Protein AF-A0A7L3AIP8-F1 (afdb_monomer_lite)

Secondary structure (DSSP, 8-state):
-TTTTS-EEE---HHHH---TTTTT-TTTHHHHHHHHHTTGGG---HHHHTTHHHHHHHHHHHHTT------HHHHHHHHHHHT--HHHHHHHHHTT-SEEE--THHHH-HHHHHHHT-

Foldseek 3Di:
DVCQLFQEFEADDCQLFPPQVVLVVPVPCNVVVQVCQCVCPPVHHQQQQVQLVVLVVVVVVCNVVSNRGDDDSVRLNVVSVVSVHRSNVNSLVSVVVGPYYHYDPCCVVPPVNVVVSVD

Organism: NCBI:txid302527

Structure (mmCIF, N/CA/C/O backbone):
data_AF-A0A7L3AIP8-F1
#
_entry.id   AF-A0A7L3AIP8-F1
#
loop_
_atom_site.group_PDB
_atom_site.id
_atom_site.type_symbol
_atom_site.label_atom_id
_atom_site.label_alt_id
_atom_site.label_comp_id
_atom_site.label_asym_id
_atom_site.label_entity_id
_atom_site.label_seq_id
_atom_site.pdbx_PDB_ins_code
_atom_site.Cartn_x
_atom_site.Cartn_y
_atom_site.Cartn_z
_atom_site.occupancy
_atom_site.B_iso_or_equiv
_atom_site.auth_seq_id
_atom_site.auth_comp_id
_atom_site.auth_asym_id
_atom_site.auth_atom_id
_atom_site.pdbx_PDB_model_num
ATOM 1 N N . THR A 1 1 ? 13.295 6.092 -19.584 1.00 59.47 1 THR A N 1
ATOM 2 C CA . THR A 1 1 ? 14.561 5.860 -18.844 1.00 59.47 1 THR A CA 1
ATOM 3 C C . THR A 1 1 ? 14.810 4.359 -18.795 1.00 59.47 1 THR A C 1
ATOM 5 O O . THR A 1 1 ? 13.881 3.620 -19.082 1.00 59.47 1 THR A O 1
ATOM 8 N N . ALA A 1 2 ? 16.019 3.875 -18.489 1.00 76.12 2 ALA A N 1
ATOM 9 C CA . ALA A 1 2 ? 16.350 2.441 -18.592 1.00 76.12 2 ALA A CA 1
ATOM 10 C C . ALA A 1 2 ? 15.447 1.498 -17.761 1.00 76.12 2 ALA A C 1
ATOM 12 O O . ALA A 1 2 ? 15.291 0.339 -18.121 1.00 76.12 2 ALA A O 1
ATOM 13 N N . TYR A 1 3 ? 14.821 2.007 -16.693 1.00 78.50 3 TYR A N 1
ATOM 14 C CA . TYR A 1 3 ? 14.007 1.222 -15.757 1.00 78.50 3 TYR A CA 1
ATOM 15 C C . TYR A 1 3 ? 12.501 1.483 -15.862 1.00 78.50 3 TYR A C 1
ATOM 17 O O . TYR A 1 3 ? 11.742 1.001 -15.032 1.00 78.50 3 TYR A O 1
ATOM 25 N N . SER A 1 4 ? 12.035 2.240 -16.862 1.00 76.19 4 SER A N 1
ATOM 26 C CA . SER A 1 4 ? 10.617 2.626 -16.932 1.00 76.19 4 SER A CA 1
ATOM 27 C C . SER A 1 4 ? 9.660 1.448 -17.112 1.00 76.19 4 SER A C 1
ATOM 29 O O . SER A 1 4 ? 8.481 1.600 -16.827 1.00 76.19 4 SER A O 1
ATOM 31 N N . THR A 1 5 ? 10.158 0.301 -17.581 1.00 78.12 5 THR A N 1
ATOM 32 C CA . THR A 1 5 ? 9.371 -0.916 -17.819 1.00 78.12 5 THR A CA 1
ATOM 33 C C . THR A 1 5 ? 9.655 -2.032 -16.814 1.00 78.12 5 THR A C 1
ATOM 35 O O . THR A 1 5 ? 9.229 -3.163 -17.033 1.00 78.12 5 THR A O 1
ATOM 38 N N . VAL A 1 6 ? 10.435 -1.752 -15.768 1.00 85.62 6 VAL A N 1
ATOM 39 C CA . VAL A 1 6 ? 10.789 -2.748 -14.754 1.00 85.62 6 VAL A CA 1
ATOM 40 C C . VAL A 1 6 ? 9.669 -2.808 -13.711 1.00 85.62 6 VAL A C 1
ATOM 42 O O . VAL A 1 6 ? 9.248 -1.752 -13.234 1.00 85.62 6 VAL A O 1
ATOM 45 N N . PRO A 1 7 ? 9.173 -4.006 -13.350 1.00 87.31 7 PRO A N 1
ATOM 46 C CA . PRO A 1 7 ? 8.198 -4.171 -12.281 1.00 87.31 7 PRO A CA 1
ATOM 47 C C . PRO A 1 7 ? 8.700 -3.530 -10.986 1.00 87.31 7 PRO A C 1
ATOM 49 O O . PRO A 1 7 ? 9.736 -3.922 -10.445 1.00 87.31 7 PRO A O 1
ATOM 52 N N . MET A 1 8 ? 7.963 -2.541 -10.484 1.00 90.12 8 MET A N 1
ATOM 53 C CA . MET A 1 8 ? 8.341 -1.826 -9.272 1.00 90.12 8 MET A CA 1
ATOM 54 C C . MET A 1 8 ? 7.150 -1.540 -8.364 1.00 90.12 8 MET A C 1
ATOM 56 O O . MET A 1 8 ? 6.032 -1.318 -8.826 1.00 90.12 8 MET A O 1
ATOM 60 N N . THR A 1 9 ? 7.405 -1.484 -7.061 1.00 92.31 9 THR A N 1
ATOM 61 C CA . THR A 1 9 ? 6.425 -1.059 -6.054 1.00 92.31 9 THR A CA 1
ATOM 62 C C . THR A 1 9 ? 7.047 -0.057 -5.086 1.00 92.31 9 THR A C 1
ATOM 64 O O . THR A 1 9 ? 8.272 0.054 -4.978 1.00 92.31 9 THR A O 1
ATOM 67 N N . ILE A 1 10 ? 6.194 0.669 -4.367 1.00 93.94 10 ILE A N 1
ATOM 68 C CA . ILE A 1 10 ? 6.601 1.647 -3.361 1.00 93.94 10 ILE A CA 1
ATOM 69 C C . ILE A 1 10 ? 5.905 1.320 -2.044 1.00 93.94 10 ILE A C 1
ATOM 71 O O . ILE A 1 10 ? 4.684 1.412 -1.921 1.00 93.94 10 ILE A O 1
ATOM 75 N N . LEU A 1 11 ? 6.697 0.973 -1.039 1.00 94.81 11 LEU A N 1
ATOM 76 C CA . LEU A 1 11 ? 6.252 0.813 0.335 1.00 94.81 11 LEU A CA 1
ATOM 77 C C . LEU A 1 11 ? 6.238 2.168 1.037 1.00 94.81 11 LEU A C 1
ATOM 79 O O . LEU A 1 11 ? 7.154 2.978 0.899 1.00 94.81 11 LEU A O 1
ATOM 83 N N . SER A 1 12 ? 5.195 2.414 1.819 1.00 94.44 12 SER A N 1
ATOM 84 C CA . SER A 1 12 ? 5.018 3.665 2.554 1.00 94.44 12 SER A CA 1
ATOM 85 C C . SER A 1 12 ? 4.115 3.456 3.767 1.00 94.44 12 SER A C 1
ATOM 87 O O . SER A 1 12 ? 3.450 2.425 3.899 1.00 94.44 12 SER A O 1
ATOM 89 N N . SER A 1 13 ? 4.093 4.430 4.682 1.00 93.31 13 SER A N 1
ATOM 90 C CA . SER A 1 13 ? 3.202 4.374 5.841 1.00 93.31 13 SER A CA 1
ATOM 91 C C . SER A 1 13 ? 1.735 4.527 5.427 1.00 93.31 13 SER A C 1
ATOM 93 O O . SER A 1 13 ? 1.398 5.051 4.359 1.00 93.31 13 SER A O 1
ATOM 95 N N . ARG A 1 14 ? 0.836 4.126 6.331 1.00 94.50 14 ARG A N 1
ATOM 96 C CA . ARG A 1 14 ? -0.607 4.348 6.170 1.00 94.50 14 ARG A CA 1
ATOM 97 C C . ARG A 1 14 ? -0.957 5.835 6.071 1.00 94.50 14 ARG A C 1
ATOM 99 O O . ARG A 1 14 ? -2.012 6.156 5.537 1.00 94.50 14 ARG A O 1
ATOM 106 N N . ASP A 1 15 ? -0.095 6.730 6.549 1.00 93.12 15 ASP A N 1
ATOM 107 C CA . ASP A 1 15 ? -0.330 8.178 6.517 1.00 93.12 15 ASP A CA 1
ATOM 108 C C . ASP A 1 15 ? -0.330 8.736 5.098 1.00 93.12 15 ASP A C 1
ATOM 110 O O . ASP A 1 15 ? -1.061 9.682 4.817 1.00 9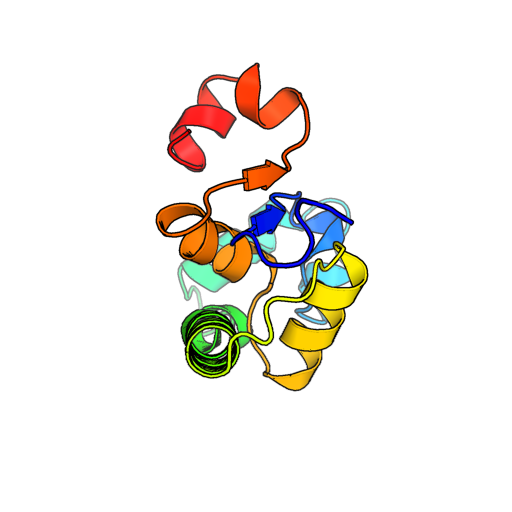3.12 15 ASP A O 1
ATOM 114 N N . HIS A 1 16 ? 0.435 8.111 4.203 1.00 93.88 16 HIS A N 1
ATOM 115 C CA . HIS A 1 16 ? 0.540 8.528 2.810 1.00 93.88 16 HIS A CA 1
ATOM 116 C C . HIS A 1 16 ? -0.379 7.733 1.875 1.00 93.88 16 HIS A C 1
ATOM 118 O O . HIS A 1 16 ? -0.757 8.241 0.827 1.00 93.88 16 HIS A O 1
ATOM 124 N N . THR A 1 17 ? -0.779 6.509 2.245 1.00 95.69 17 THR A N 1
ATOM 125 C CA . THR A 1 17 ? -1.515 5.598 1.342 1.00 95.69 17 THR A CA 1
ATOM 126 C C . THR A 1 17 ? -2.932 5.228 1.771 1.00 95.69 17 THR A C 1
ATOM 128 O O . THR A 1 17 ? -3.662 4.593 1.003 1.00 95.69 17 THR A O 1
ATOM 131 N N . CYS A 1 18 ? -3.377 5.595 2.976 1.00 96.69 18 CYS A N 1
ATOM 132 C CA . CYS A 1 18 ? -4.739 5.291 3.407 1.00 96.69 18 CYS A CA 1
ATOM 133 C C . CYS A 1 18 ? -5.769 6.165 2.674 1.00 96.69 18 CYS A C 1
ATOM 135 O O . CYS A 1 18 ? -5.729 7.390 2.737 1.00 96.69 18 CYS A O 1
ATOM 137 N N . ILE A 1 19 ? -6.748 5.517 2.039 1.00 96.69 19 ILE A N 1
ATOM 138 C CA . ILE A 1 19 ? -7.851 6.176 1.317 1.00 96.69 19 ILE A CA 1
ATOM 139 C C . ILE A 1 19 ? -9.208 6.023 2.011 1.00 96.69 19 IL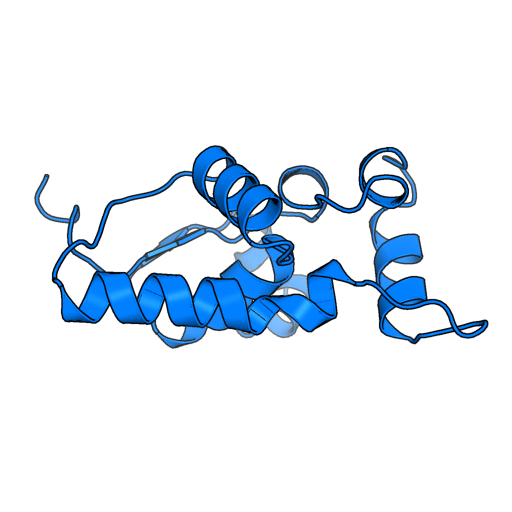E A C 1
ATOM 141 O O . ILE A 1 19 ? -10.230 6.456 1.481 1.00 96.69 19 ILE A O 1
ATOM 145 N N . HIS A 1 20 ? -9.243 5.361 3.171 1.00 96.50 20 HIS A N 1
ATOM 146 C CA . HIS A 1 20 ? -10.483 5.159 3.905 1.00 96.50 20 HIS A CA 1
ATOM 147 C C . HIS A 1 20 ? -10.896 6.478 4.574 1.00 96.50 20 HIS A C 1
ATOM 149 O O . HIS A 1 20 ? -10.179 6.922 5.462 1.00 96.50 20 HIS A O 1
ATOM 155 N N . PRO A 1 21 ? -12.073 7.056 4.277 1.00 93.38 21 PRO A N 1
ATOM 156 C CA . PRO A 1 21 ? -12.400 8.449 4.606 1.00 93.38 21 PRO A CA 1
ATOM 157 C C . PRO A 1 21 ? -12.355 8.779 6.103 1.00 93.38 21 PRO A C 1
ATOM 159 O O . PRO A 1 21 ? -12.013 9.892 6.481 1.00 93.38 21 PRO A O 1
ATOM 162 N N . VAL A 1 22 ? -12.693 7.825 6.975 1.00 92.81 22 VAL A N 1
ATOM 163 C CA . VAL A 1 22 ? -12.589 8.019 8.433 1.00 92.81 22 VAL A CA 1
ATOM 164 C C . VAL A 1 22 ? -11.135 7.874 8.908 1.00 92.81 22 VAL A C 1
ATOM 166 O O . VAL A 1 22 ? -10.573 8.801 9.476 1.00 92.81 22 VAL A O 1
ATOM 169 N N . VAL A 1 23 ? -10.494 6.737 8.621 1.00 94.75 23 VAL A N 1
ATOM 170 C CA . VAL A 1 23 ? -9.116 6.424 9.046 1.00 94.75 23 VAL A CA 1
ATOM 171 C C . VAL A 1 23 ? -8.078 7.399 8.473 1.00 94.75 23 VAL A C 1
ATOM 173 O O . VAL A 1 23 ? -7.128 7.775 9.156 1.00 94.75 23 VAL A O 1
ATOM 176 N N . SER A 1 24 ? -8.255 7.857 7.233 1.00 93.06 24 SER A N 1
ATOM 177 C CA . SER A 1 24 ? -7.350 8.807 6.583 1.00 93.06 24 SER A CA 1
ATOM 178 C C . SER A 1 24 ? -7.379 10.189 7.234 1.00 93.06 24 SER A C 1
ATOM 180 O O . SER A 1 24 ? -6.417 10.927 7.075 1.00 93.06 24 SER A O 1
ATOM 182 N N . ASN A 1 25 ? -8.417 10.544 7.994 1.00 91.75 25 ASN A N 1
ATOM 183 C CA . ASN A 1 25 ? -8.489 11.824 8.709 1.00 91.75 25 ASN A CA 1
ATOM 184 C C . ASN A 1 25 ? -7.957 11.742 10.153 1.00 91.75 25 ASN A C 1
ATOM 186 O O . ASN A 1 25 ? -7.567 12.757 10.724 1.00 91.75 25 ASN A O 1
ATOM 190 N N . SER A 1 26 ? -7.872 10.543 10.733 1.00 90.94 26 SER A N 1
ATOM 191 C CA . SER A 1 26 ? -7.399 10.325 12.106 1.00 90.94 26 SER A CA 1
ATOM 192 C C . SER A 1 26 ? -5.875 10.201 12.186 1.00 90.94 26 SER A C 1
ATOM 194 O O . SER A 1 26 ? -5.352 9.096 12.287 1.00 90.94 26 SER A O 1
ATOM 196 N N . VAL A 1 27 ? -5.145 11.321 12.149 1.00 83.00 27 VAL A N 1
ATOM 197 C CA . VAL A 1 27 ? -3.667 11.322 12.072 1.00 83.00 27 VAL A CA 1
ATOM 198 C C . VAL A 1 27 ? -2.991 10.577 13.233 1.00 83.00 27 VAL A C 1
ATOM 200 O O . VAL A 1 27 ? -2.065 9.815 12.988 1.00 83.00 27 VAL A O 1
ATOM 203 N N . SER A 1 28 ? -3.453 10.746 14.476 1.00 87.56 28 SER A N 1
ATOM 204 C CA . SER A 1 28 ? -2.806 10.142 15.653 1.00 87.56 28 SER A CA 1
ATOM 205 C C . SER A 1 28 ? -3.092 8.646 15.820 1.00 87.56 28 SER A C 1
ATOM 207 O O . SER A 1 28 ? -2.225 7.907 16.271 1.00 87.56 28 SER A O 1
ATOM 209 N N . ASN A 1 29 ? -4.287 8.187 15.431 1.00 91.94 29 ASN A N 1
ATOM 210 C CA . ASN A 1 29 ? -4.770 6.829 15.730 1.00 91.94 29 ASN A CA 1
ATOM 211 C C . ASN A 1 29 ? -4.949 5.990 14.454 1.00 91.94 29 ASN A C 1
ATOM 213 O O . ASN A 1 29 ? -5.648 4.976 14.448 1.00 91.94 29 ASN A O 1
ATOM 217 N N . ARG A 1 30 ? -4.337 6.411 13.339 1.00 94.25 30 ARG A N 1
ATOM 218 C CA . ARG A 1 30 ? -4.529 5.798 12.017 1.00 94.25 30 ARG A CA 1
ATOM 219 C C . ARG A 1 30 ? -4.217 4.305 12.006 1.00 94.25 30 ARG A C 1
ATOM 221 O O . ARG A 1 30 ? -4.946 3.524 11.395 1.00 94.25 30 ARG A O 1
ATOM 228 N N . ASN A 1 31 ? -3.129 3.915 12.668 1.00 93.19 31 ASN A N 1
ATOM 229 C CA . ASN A 1 31 ? -2.696 2.523 12.738 1.00 93.19 31 ASN A CA 1
ATOM 230 C C . ASN A 1 31 ? -3.700 1.665 13.515 1.00 93.19 31 ASN A C 1
ATOM 232 O O . ASN A 1 31 ? -4.134 0.641 12.995 1.00 93.19 31 ASN A O 1
ATOM 236 N N . GLU A 1 32 ? -4.116 2.113 14.700 1.00 93.69 32 GLU A N 1
ATOM 237 C CA . GLU A 1 32 ? -5.074 1.404 15.557 1.00 93.69 32 GLU A CA 1
ATOM 238 C C . GLU A 1 32 ? -6.423 1.228 14.858 1.00 93.69 32 GLU A C 1
ATOM 240 O O . GLU A 1 32 ? -6.896 0.105 14.704 1.00 93.69 32 GLU A O 1
ATOM 245 N N . MET A 1 33 ? -6.987 2.308 14.306 1.00 94.19 33 MET A N 1
ATOM 246 C CA . MET A 1 33 ? -8.257 2.240 13.575 1.00 94.19 33 MET A CA 1
ATOM 247 C C . MET A 1 33 ? -8.174 1.335 12.341 1.00 94.19 33 MET A C 1
ATOM 249 O O . MET A 1 33 ? -9.150 0.679 11.974 1.00 94.19 33 MET A O 1
ATOM 253 N N . CYS A 1 34 ? -7.019 1.300 11.667 1.00 95.19 34 CYS A N 1
ATOM 254 C CA . CYS A 1 34 ? -6.814 0.374 10.561 1.00 95.19 34 CYS A CA 1
ATOM 255 C C . CYS A 1 34 ? -6.848 -1.075 11.051 1.00 95.19 34 CYS A C 1
ATOM 257 O O . CYS A 1 34 ? -7.490 -1.896 10.405 1.00 95.19 34 CYS A O 1
ATOM 259 N N . VAL A 1 35 ? -6.175 -1.390 12.161 1.00 93.88 35 VAL A N 1
ATOM 260 C CA . VAL A 1 35 ? -6.162 -2.739 12.748 1.00 93.88 35 VAL A CA 1
ATOM 261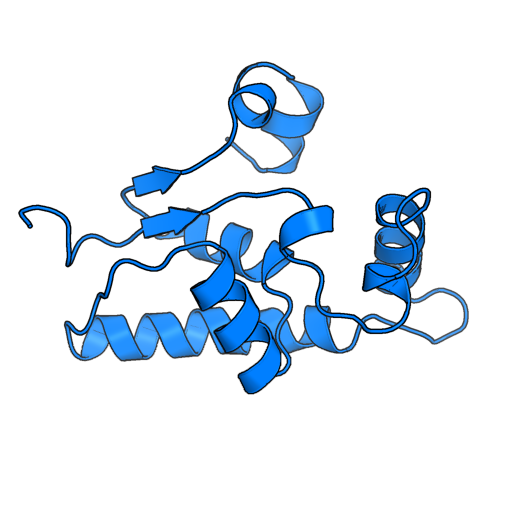 C C . VAL A 1 35 ? -7.568 -3.158 13.176 1.00 93.88 35 VAL A C 1
ATOM 263 O O . VAL A 1 35 ? -8.012 -4.233 12.785 1.00 93.88 35 VAL A O 1
ATOM 266 N N . GLU A 1 36 ? -8.319 -2.292 13.855 1.00 94.00 36 GLU A N 1
ATOM 267 C CA . GLU A 1 36 ? -9.700 -2.582 14.271 1.00 94.00 36 GLU A CA 1
ATOM 268 C C . GLU A 1 36 ? -10.614 -2.949 13.090 1.00 94.00 36 GLU A C 1
ATOM 270 O O . GLU A 1 36 ? -11.409 -3.889 13.172 1.00 94.00 36 GLU A O 1
ATOM 275 N N . LEU A 1 37 ? -10.483 -2.233 11.966 1.00 94.94 37 LEU A N 1
ATOM 276 C CA . LEU A 1 37 ? -11.242 -2.517 10.745 1.00 94.94 37 LEU A CA 1
ATOM 277 C C . LEU A 1 37 ? -10.760 -3.767 9.999 1.00 94.94 37 LEU A C 1
ATOM 279 O O . LEU A 1 37 ? -11.522 -4.322 9.204 1.00 94.94 37 LEU A O 1
ATOM 283 N N . LEU A 1 38 ? -9.513 -4.195 10.193 1.00 93.75 38 LEU A N 1
ATOM 284 C CA . LEU A 1 38 ? -9.016 -5.461 9.646 1.00 93.75 38 LEU A CA 1
ATOM 285 C C . LEU A 1 38 ? -9.537 -6.648 10.459 1.00 93.75 38 LEU A C 1
ATOM 287 O O . LEU A 1 38 ? -9.883 -7.672 9.882 1.00 93.75 38 LEU A O 1
ATOM 291 N N . GLU A 1 39 ? -9.663 -6.488 11.776 1.00 93.19 39 GLU A N 1
ATOM 292 C CA . GLU A 1 39 ? -10.214 -7.508 12.676 1.00 93.19 39 GLU A CA 1
ATOM 293 C C . GLU A 1 39 ? -11.733 -7.687 12.530 1.00 93.19 39 GLU A C 1
ATOM 295 O O . GLU A 1 39 ? -12.296 -8.648 13.051 1.00 93.19 39 GLU A O 1
ATOM 300 N N . GLY A 1 40 ? -12.424 -6.772 11.841 1.00 88.81 40 GLY A N 1
ATOM 301 C CA . GLY A 1 40 ? -13.866 -6.879 11.614 1.00 88.81 40 GLY A CA 1
ATOM 302 C C . GLY A 1 40 ? -14.705 -6.691 12.882 1.00 88.81 40 GLY A C 1
ATOM 303 O O . GLY A 1 40 ? -15.863 -7.126 12.934 1.00 88.81 40 GLY A O 1
ATOM 304 N N . LYS A 1 41 ? -14.136 -6.073 13.926 1.00 79.88 41 LYS A N 1
ATOM 305 C CA . LYS A 1 41 ? -14.823 -5.853 15.204 1.00 79.88 41 LYS A CA 1
ATOM 306 C C . LYS A 1 41 ? -16.122 -5.072 14.969 1.00 79.88 41 LYS A C 1
ATOM 308 O O . LYS A 1 41 ? -16.198 -4.170 14.139 1.00 79.88 41 LYS A O 1
ATOM 313 N N . GLN A 1 42 ? -17.176 -5.437 15.701 1.00 78.25 42 GLN A N 1
ATOM 314 C CA . GLN A 1 42 ? -18.512 -4.823 15.590 1.00 78.25 42 GLN A CA 1
ATOM 315 C C . GLN A 1 42 ? -19.173 -4.960 14.200 1.00 78.25 42 GLN A C 1
ATOM 317 O O . GLN A 1 42 ? -20.047 -4.167 13.849 1.00 78.25 42 GLN A O 1
ATOM 322 N N . GLY A 1 43 ? -18.758 -5.944 13.391 1.00 81.50 43 GLY A N 1
ATOM 323 C CA . GLY A 1 43 ? -19.331 -6.190 12.063 1.00 81.50 43 GLY A CA 1
ATOM 324 C C . GLY A 1 43 ? -18.946 -5.146 11.010 1.00 81.50 43 GLY A C 1
ATOM 325 O O . GLY A 1 43 ? -19.521 -5.129 9.922 1.00 81.50 43 GLY A O 1
ATOM 326 N N . LYS A 1 44 ? -17.980 -4.270 11.310 1.00 86.31 44 LYS A N 1
ATOM 327 C CA . LYS A 1 44 ? -17.444 -3.277 10.373 1.00 86.31 44 LYS A CA 1
ATOM 328 C C . LYS A 1 44 ? -16.060 -3.718 9.925 1.00 86.31 44 LYS A C 1
ATOM 330 O O . LYS A 1 44 ? -15.207 -3.996 10.756 1.00 86.31 44 LYS A O 1
ATOM 335 N N . SER A 1 45 ? -15.828 -3.747 8.615 1.00 93.69 45 SER A N 1
ATOM 336 C CA . SER A 1 45 ? -14.511 -4.050 8.051 1.00 93.69 45 SER A CA 1
ATOM 337 C C . SER A 1 45 ? -14.118 -3.068 6.952 1.00 93.69 45 SER A C 1
ATOM 339 O O . SER A 1 45 ? -14.963 -2.382 6.368 1.00 93.69 45 SER A O 1
ATOM 341 N N . CYS A 1 46 ? -12.817 -2.960 6.681 1.00 96.06 46 CYS A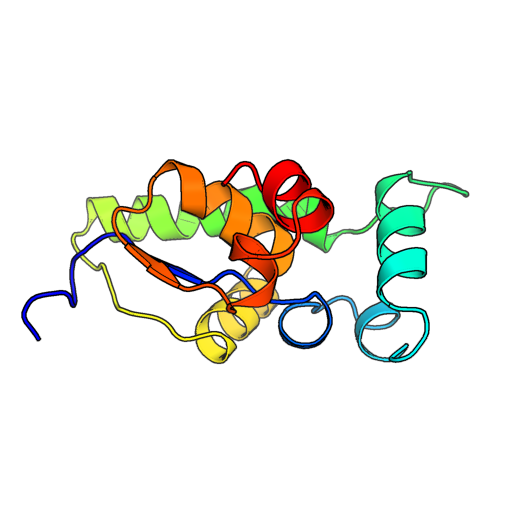 N 1
ATOM 342 C CA . CYS A 1 46 ? -12.310 -2.032 5.674 1.00 96.06 46 CYS A CA 1
ATOM 343 C C . CYS A 1 46 ? -12.667 -2.503 4.252 1.00 96.06 46 CYS A C 1
ATOM 345 O O . CYS A 1 46 ? -12.020 -3.388 3.695 1.00 96.06 46 CYS A O 1
ATOM 347 N N . LEU A 1 47 ? -13.645 -1.850 3.616 1.00 94.81 47 LEU A N 1
ATOM 348 C CA . LEU A 1 47 ? -14.065 -2.155 2.237 1.00 94.81 47 LEU A CA 1
ATOM 349 C C . LEU A 1 47 ? -12.917 -2.071 1.218 1.00 94.81 47 LEU A C 1
ATOM 351 O O . LEU A 1 47 ? -12.898 -2.817 0.245 1.00 94.81 47 LEU A O 1
ATOM 355 N N . TYR A 1 48 ? -11.963 -1.164 1.440 1.00 96.81 48 TYR A N 1
ATOM 356 C CA . TYR A 1 48 ? -10.811 -0.985 0.555 1.00 96.81 48 TYR A CA 1
ATOM 357 C C . TYR A 1 48 ? -9.801 -2.123 0.695 1.00 96.81 48 TYR A C 1
ATOM 359 O O . TYR A 1 48 ? -9.169 -2.490 -0.290 1.00 96.81 48 TYR A O 1
ATOM 367 N N . TYR A 1 49 ? -9.650 -2.686 1.898 1.00 95.81 49 TYR A N 1
ATOM 368 C CA . TYR A 1 49 ? -8.790 -3.847 2.125 1.00 95.81 49 TYR A CA 1
ATOM 369 C C . TYR A 1 49 ? -9.316 -5.073 1.370 1.00 95.81 49 TYR A C 1
ATOM 371 O O . TYR A 1 49 ? -8.573 -5.721 0.644 1.00 95.81 49 TYR A O 1
ATOM 379 N N . HIS A 1 50 ? -10.628 -5.309 1.414 1.00 93.81 50 HIS A N 1
ATOM 380 C CA . HIS A 1 50 ? -11.258 -6.386 0.637 1.00 93.81 50 HIS A CA 1
ATOM 381 C C . HIS A 1 50 ? -11.111 -6.210 -0.881 1.00 93.81 50 HIS A C 1
ATOM 383 O O . HIS A 1 50 ? -11.201 -7.173 -1.637 1.00 93.81 50 HIS A O 1
ATOM 389 N N . GLY A 1 51 ? -10.879 -4.978 -1.340 1.00 93.44 51 GLY A N 1
ATOM 390 C CA . GLY A 1 51 ? -10.654 -4.647 -2.744 1.00 93.44 51 GLY A CA 1
ATOM 391 C C . GLY A 1 51 ? -9.196 -4.699 -3.203 1.00 93.44 51 GLY A C 1
ATOM 392 O O . GLY A 1 51 ? -8.954 -4.360 -4.356 1.00 93.44 51 GLY A O 1
ATOM 393 N N . VAL A 1 52 ? -8.234 -5.068 -2.347 1.00 94.81 52 VAL A N 1
ATOM 394 C CA . VAL A 1 52 ? -6.789 -4.985 -2.652 1.00 94.81 52 VAL A CA 1
ATOM 395 C C . VAL A 1 52 ? -6.414 -5.721 -3.944 1.00 94.81 52 VAL A C 1
ATOM 397 O O . VAL A 1 52 ? -5.752 -5.125 -4.794 1.00 94.81 52 VAL A O 1
ATOM 400 N N . HIS A 1 53 ? -6.933 -6.939 -4.141 1.00 93.00 53 HIS A N 1
ATOM 401 C CA . HIS A 1 53 ? -6.682 -7.767 -5.330 1.00 93.00 53 HIS A CA 1
ATOM 402 C C . HIS A 1 53 ? -6.925 -7.032 -6.657 1.00 93.00 53 HIS A C 1
ATOM 404 O O . HIS A 1 53 ? -6.198 -7.249 -7.619 1.00 93.00 53 HIS A O 1
ATOM 410 N N . LYS A 1 54 ? -7.886 -6.099 -6.710 1.00 93.19 54 LYS A N 1
ATOM 411 C CA . LYS A 1 54 ? -8.216 -5.344 -7.930 1.00 93.19 54 LYS A CA 1
ATOM 412 C C . LYS A 1 54 ? -7.042 -4.516 -8.440 1.00 93.19 54 LYS A C 1
ATOM 414 O O . LYS A 1 54 ? -6.915 -4.298 -9.642 1.00 93.19 54 LYS A O 1
ATOM 419 N N . LEU A 1 55 ? -6.211 -4.008 -7.530 1.00 91.50 55 LEU A N 1
ATOM 420 C CA . LEU A 1 55 ? -5.038 -3.219 -7.895 1.00 91.50 55 LEU A CA 1
ATOM 421 C C . LEU A 1 55 ? -3.939 -4.134 -8.444 1.00 91.50 55 LEU A C 1
ATOM 423 O O . LEU A 1 55 ? -3.366 -3.833 -9.490 1.00 91.50 55 LEU A O 1
ATOM 427 N N . SER A 1 56 ? -3.723 -5.279 -7.795 1.00 87.31 56 SER A N 1
ATOM 428 C CA . SER A 1 56 ? -2.807 -6.330 -8.246 1.00 87.31 56 SER A CA 1
ATOM 429 C C . SER A 1 56 ? -3.196 -6.863 -9.636 1.00 87.31 56 SER A C 1
ATOM 431 O O . SER A 1 56 ? -2.350 -6.949 -10.525 1.00 87.31 56 SER A O 1
ATOM 433 N N . GLU A 1 57 ? -4.485 -7.113 -9.879 1.00 89.62 57 GLU A N 1
ATOM 434 C CA . GLU A 1 57 ? -5.031 -7.512 -11.187 1.00 89.62 57 GLU A CA 1
ATOM 435 C C . GLU A 1 57 ? -4.850 -6.424 -12.251 1.00 89.62 57 GLU A C 1
ATOM 437 O O . GLU A 1 57 ? -4.408 -6.707 -13.365 1.00 89.62 57 GLU A O 1
ATOM 442 N N . HIS A 1 58 ? -5.141 -5.163 -11.916 1.00 88.44 58 HIS A N 1
ATOM 443 C CA . HIS A 1 58 ? -4.931 -4.039 -12.829 1.00 88.44 58 HIS A CA 1
ATOM 444 C C . HIS A 1 58 ? -3.455 -3.910 -13.233 1.00 88.44 58 HIS A C 1
ATOM 446 O O . HIS A 1 58 ? -3.149 -3.657 -14.399 1.00 88.44 58 HIS A O 1
ATOM 452 N N . HIS A 1 59 ? -2.5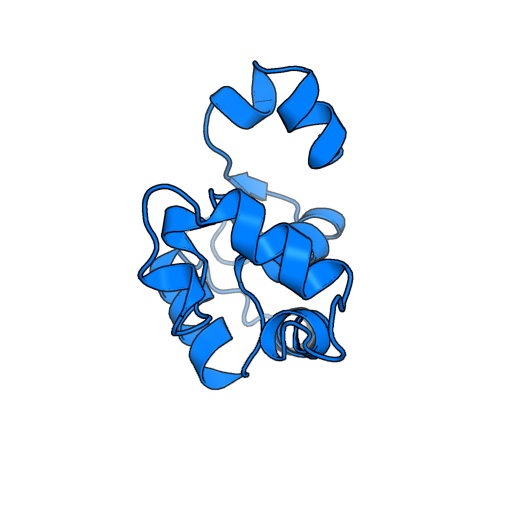31 -4.114 -12.293 1.00 84.75 59 HIS A N 1
ATOM 453 C CA . HIS A 1 59 ? -1.098 -4.120 -12.575 1.00 84.75 59 HIS A CA 1
ATOM 454 C C . HIS A 1 59 ? -0.677 -5.327 -13.432 1.00 84.75 59 HIS A C 1
ATOM 456 O O . HIS A 1 59 ? 0.089 -5.170 -14.383 1.00 84.75 59 HIS A O 1
ATOM 462 N N . ALA A 1 60 ? -1.225 -6.517 -13.174 1.00 83.81 60 ALA A N 1
ATOM 463 C CA . ALA A 1 60 ? -0.977 -7.706 -13.992 1.00 83.81 60 ALA A CA 1
ATOM 464 C C . ALA A 1 60 ? -1.466 -7.536 -15.445 1.00 83.81 60 ALA A C 1
ATOM 466 O O . ALA A 1 60 ? -0.790 -7.954 -16.384 1.00 83.81 60 ALA A O 1
ATOM 467 N N . LEU A 1 61 ? -2.600 -6.864 -15.657 1.00 83.50 61 LEU A N 1
ATOM 468 C CA . LEU A 1 61 ? -3.081 -6.528 -17.001 1.00 83.50 61 LEU A CA 1
ATOM 469 C C . LEU A 1 61 ? -2.144 -5.543 -17.714 1.00 83.50 61 LEU A C 1
ATOM 471 O O . LEU A 1 61 ? -1.819 -5.741 -18.884 1.00 83.50 61 LEU A O 1
ATOM 475 N N . GLN A 1 62 ? -1.655 -4.512 -17.018 1.00 81.19 62 GLN A N 1
ATOM 476 C CA . GLN A 1 62 ? -0.663 -3.594 -17.592 1.00 81.19 62 GLN A CA 1
ATOM 477 C C . GLN A 1 62 ? 0.641 -4.310 -17.958 1.00 81.19 62 GLN A C 1
ATOM 479 O O . GLN A 1 62 ? 1.212 -4.038 -19.017 1.00 81.19 62 GLN A O 1
ATOM 484 N N . SER A 1 63 ? 1.066 -5.269 -17.131 1.00 74.25 63 SER A N 1
ATOM 485 C CA . SER A 1 63 ? 2.210 -6.140 -17.410 1.00 74.25 63 SER A CA 1
ATOM 486 C C . SER A 1 63 ? 2.042 -6.919 -18.714 1.00 74.25 63 SER A C 1
ATOM 488 O O . SER A 1 63 ? 2.914 -6.865 -19.585 1.00 74.25 63 SER A O 1
ATOM 490 N N . ALA A 1 64 ? 0.888 -7.567 -18.899 1.00 74.81 64 ALA A N 1
ATOM 491 C CA . ALA A 1 64 ? 0.581 -8.340 -20.102 1.00 74.81 64 ALA A CA 1
ATOM 492 C C . ALA A 1 64 ? 0.631 -7.485 -21.382 1.00 74.81 64 ALA A C 1
ATOM 494 O O . ALA A 1 64 ? 1.051 -7.961 -22.438 1.00 74.81 64 ALA A O 1
ATOM 495 N N . HIS A 1 65 ? 0.273 -6.204 -21.281 1.00 76.12 65 HIS A N 1
ATOM 496 C CA . HIS A 1 65 ? 0.343 -5.245 -22.384 1.00 76.12 65 HIS A CA 1
ATOM 497 C C . HIS A 1 65 ? 1.701 -4.530 -22.518 1.00 76.12 65 HIS A C 1
ATOM 499 O O . HIS A 1 65 ? 1.837 -3.652 -23.368 1.00 76.12 65 HIS A O 1
ATOM 505 N N . ARG A 1 66 ? 2.716 -4.894 -21.715 1.00 67.62 66 ARG A N 1
ATOM 506 C CA . ARG A 1 66 ? 4.023 -4.205 -21.617 1.00 67.62 66 ARG A CA 1
ATOM 507 C C . ARG A 1 66 ? 3.900 -2.701 -21.349 1.00 67.62 66 ARG A C 1
ATOM 509 O O . ARG A 1 66 ? 4.762 -1.919 -21.742 1.00 67.62 66 ARG A O 1
ATOM 516 N N . MET A 1 67 ? 2.841 -2.304 -20.652 1.00 70.25 67 MET A N 1
ATOM 517 C CA . MET A 1 67 ? 2.560 -0.921 -20.267 1.00 70.25 67 MET A CA 1
ATOM 518 C C . MET A 1 67 ? 3.012 -0.642 -18.833 1.00 70.25 67 MET A C 1
ATOM 520 O O . MET A 1 67 ? 2.346 0.096 -18.112 1.00 70.25 67 MET A O 1
ATOM 524 N N . TYR A 1 68 ? 4.124 -1.246 -18.401 1.00 69.50 68 TYR A N 1
ATOM 525 C CA . TYR A 1 68 ? 4.738 -0.873 -17.132 1.00 69.50 68 TYR A CA 1
ATOM 526 C C . TYR A 1 68 ? 5.094 0.607 -17.192 1.00 69.50 68 TYR A C 1
ATOM 528 O O . TYR A 1 68 ? 5.870 1.039 -18.048 1.00 69.50 68 TYR A O 1
ATOM 536 N N . GLN A 1 69 ? 4.475 1.370 -16.302 1.00 72.00 69 GLN A N 1
ATOM 537 C CA . GLN A 1 69 ? 4.757 2.773 -16.108 1.00 72.00 69 GLN A CA 1
ATOM 538 C C . GLN A 1 69 ? 5.215 2.937 -14.667 1.00 72.00 69 GLN A C 1
ATOM 540 O O . GLN A 1 69 ? 4.548 2.478 -13.742 1.00 72.00 69 GLN A O 1
ATOM 545 N N . ALA A 1 70 ? 6.368 3.580 -14.490 1.00 72.25 70 ALA A N 1
ATOM 546 C CA . ALA A 1 70 ? 6.799 4.006 -13.171 1.00 72.25 70 ALA A CA 1
ATOM 547 C C . ALA A 1 70 ? 5.714 4.907 -12.564 1.00 72.25 70 ALA A C 1
ATOM 549 O O . ALA A 1 70 ? 5.293 5.876 -13.197 1.00 72.25 70 ALA A O 1
ATOM 550 N N . TRP A 1 71 ? 5.274 4.552 -11.364 1.00 84.31 71 TRP A N 1
ATOM 551 C CA . TRP A 1 71 ? 4.326 5.306 -10.551 1.00 84.31 71 TRP A CA 1
ATOM 552 C C . TRP A 1 71 ? 5.012 5.846 -9.303 1.00 84.31 71 TRP A C 1
ATOM 554 O O . TRP A 1 71 ? 5.968 5.242 -8.808 1.00 84.31 71 TRP A O 1
ATOM 564 N N . ASP A 1 72 ? 4.520 6.966 -8.793 1.00 90.69 72 ASP A N 1
ATOM 565 C CA . ASP A 1 72 ? 4.835 7.446 -7.450 1.00 90.69 72 ASP A CA 1
ATOM 566 C C . ASP A 1 72 ? 3.736 7.055 -6.438 1.00 90.69 72 ASP A C 1
ATOM 568 O O . ASP A 1 72 ? 2.864 6.214 -6.699 1.00 90.69 72 ASP A O 1
ATOM 572 N N . ILE A 1 73 ? 3.816 7.604 -5.225 1.00 94.06 73 ILE A N 1
ATOM 573 C CA . ILE A 1 73 ? 2.861 7.301 -4.153 1.00 94.06 73 ILE A CA 1
ATOM 574 C C . ILE A 1 73 ? 1.479 7.871 -4.501 1.00 94.06 73 ILE A C 1
ATOM 576 O O . ILE A 1 73 ? 0.453 7.231 -4.250 1.00 94.06 73 ILE A O 1
ATOM 580 N N . GLU A 1 74 ? 1.440 9.062 -5.086 1.00 94.94 74 GLU A N 1
ATOM 581 C CA . GLU A 1 74 ? 0.235 9.788 -5.462 1.00 94.94 74 GLU A CA 1
ATOM 582 C C . GLU A 1 74 ? -0.536 9.056 -6.566 1.00 94.94 74 GLU A C 1
ATOM 584 O O . GLU A 1 74 ? -1.768 8.939 -6.490 1.00 94.94 74 GLU A O 1
ATOM 589 N N . ASP A 1 75 ? 0.176 8.500 -7.542 1.00 93.06 75 ASP A N 1
ATOM 590 C CA . ASP A 1 75 ? -0.367 7.641 -8.591 1.00 93.06 75 ASP A CA 1
ATOM 591 C C . ASP A 1 75 ? -1.012 6.382 -8.002 1.00 93.06 75 ASP A C 1
ATOM 593 O O . ASP A 1 75 ? -2.163 6.053 -8.321 1.00 93.06 75 ASP A O 1
ATOM 597 N N . LEU A 1 76 ? -0.314 5.704 -7.084 1.00 92.31 76 LEU A N 1
ATOM 598 C CA . LEU A 1 76 ? -0.820 4.498 -6.426 1.00 92.31 76 LEU A CA 1
ATOM 599 C C . LEU A 1 76 ? -2.088 4.792 -5.607 1.00 92.31 76 LEU A C 1
ATOM 601 O O . LEU A 1 76 ? -3.070 4.043 -5.658 1.00 92.31 76 LEU A O 1
ATOM 605 N N . VAL A 1 77 ? -2.103 5.907 -4.877 1.00 95.81 77 VAL A N 1
ATOM 606 C CA . VAL A 1 77 ? -3.269 6.369 -4.109 1.00 95.81 77 VAL A CA 1
ATOM 607 C C . VAL A 1 77 ? -4.436 6.714 -5.027 1.00 95.81 77 VAL A C 1
ATOM 609 O O . VAL A 1 77 ? -5.582 6.352 -4.742 1.00 95.81 77 VAL A O 1
ATOM 612 N N . SER A 1 78 ? -4.165 7.395 -6.137 1.00 95.56 78 SER A N 1
ATOM 613 C CA . SER A 1 78 ? -5.175 7.773 -7.128 1.00 95.56 78 SER A CA 1
ATOM 614 C C . SER A 1 78 ? -5.798 6.541 -7.786 1.00 95.56 78 SER A C 1
ATOM 616 O O . SER A 1 78 ? -7.026 6.456 -7.913 1.00 95.56 78 SER A O 1
ATOM 618 N N . LEU A 1 79 ? -4.981 5.538 -8.114 1.00 93.25 79 LEU A N 1
ATOM 619 C CA . LEU A 1 79 ? -5.441 4.242 -8.603 1.00 93.25 79 LEU A CA 1
ATOM 620 C C . LEU A 1 79 ? -6.286 3.509 -7.552 1.00 93.25 79 LEU A C 1
ATOM 622 O O . LEU A 1 79 ? -7.381 3.038 -7.867 1.00 93.25 79 LEU A O 1
ATOM 626 N N . GLY A 1 80 ? -5.831 3.469 -6.298 1.00 95.19 80 GLY A N 1
ATOM 627 C CA . GLY A 1 80 ? -6.569 2.872 -5.185 1.00 95.19 80 GLY A CA 1
ATOM 628 C C . GLY A 1 80 ? -7.945 3.510 -4.979 1.00 95.19 80 GLY A C 1
ATOM 629 O O . GLY A 1 80 ? -8.940 2.802 -4.808 1.00 95.19 80 GLY A O 1
ATOM 630 N N . LYS A 1 81 ? -8.044 4.843 -5.080 1.00 95.81 81 LYS A N 1
ATOM 631 C CA . LYS A 1 81 ? -9.329 5.566 -5.040 1.00 95.81 81 LYS A CA 1
ATOM 632 C C . LYS A 1 81 ? -10.246 5.141 -6.186 1.00 95.81 81 LYS A C 1
ATOM 634 O O . LYS A 1 81 ? -11.411 4.831 -5.938 1.00 95.81 81 LYS A O 1
ATOM 639 N N . ARG A 1 82 ? -9.721 5.076 -7.415 1.00 95.06 82 ARG A N 1
ATOM 640 C CA . ARG A 1 82 ? -10.478 4.684 -8.615 1.00 95.06 82 ARG A CA 1
ATOM 641 C C . ARG A 1 82 ? -10.999 3.247 -8.535 1.00 95.06 82 ARG A C 1
ATOM 643 O O . ARG A 1 82 ? -12.154 3.000 -8.862 1.00 95.06 82 ARG A O 1
ATOM 650 N N . LEU A 1 83 ? -10.168 2.313 -8.074 1.00 95.38 83 LEU A N 1
ATOM 651 C CA . LEU A 1 83 ? -10.505 0.885 -7.988 1.00 95.38 83 LEU A CA 1
ATOM 652 C C . LEU A 1 83 ? -11.194 0.489 -6.674 1.00 95.38 83 LEU A C 1
ATOM 654 O O . LEU A 1 83 ? -11.631 -0.654 -6.526 1.00 95.38 83 LEU A O 1
ATOM 658 N N . ARG A 1 84 ? -11.313 1.426 -5.723 1.00 95.94 84 ARG A N 1
ATOM 659 C CA . ARG A 1 84 ? -11.751 1.172 -4.341 1.00 95.94 84 ARG A CA 1
ATOM 660 C C . ARG A 1 84 ? -10.917 0.067 -3.677 1.00 95.94 84 ARG A C 1
ATOM 662 O O . ARG A 1 84 ? -11.464 -0.833 -3.045 1.00 95.94 84 ARG A O 1
ATOM 669 N N . ALA A 1 85 ? -9.600 0.167 -3.821 1.00 97.12 85 ALA A N 1
ATOM 670 C CA . ALA A 1 85 ? -8.611 -0.794 -3.343 1.00 97.12 85 ALA A CA 1
ATOM 671 C C . ALA A 1 85 ? -7.599 -0.111 -2.414 1.00 97.12 85 ALA A C 1
ATOM 673 O O . ALA A 1 85 ? -7.185 1.024 -2.653 1.00 97.12 85 ALA A O 1
ATOM 674 N N . CYS A 1 86 ? -7.201 -0.779 -1.334 1.00 97.06 86 CYS A N 1
ATOM 675 C CA . CYS A 1 86 ? -6.267 -0.217 -0.366 1.00 97.06 86 CYS A CA 1
ATOM 676 C C . CYS A 1 86 ? -4.843 -0.186 -0.938 1.00 97.06 86 CYS A C 1
ATOM 678 O O . CYS A 1 86 ? -4.182 -1.218 -1.001 1.00 97.06 86 CYS A O 1
ATOM 680 N N . ALA A 1 87 ? -4.359 1.010 -1.284 1.00 96.12 87 ALA A N 1
ATOM 681 C CA . ALA A 1 87 ? -3.006 1.225 -1.800 1.00 96.12 87 ALA A CA 1
ATOM 682 C C . ALA A 1 87 ? -1.911 0.680 -0.863 1.00 96.12 87 ALA A C 1
ATOM 684 O O . ALA A 1 87 ? -0.974 0.047 -1.333 1.00 96.12 87 ALA A O 1
ATOM 685 N N . TYR A 1 88 ? -2.065 0.850 0.458 1.00 95.62 88 TYR A N 1
ATOM 686 C CA . TYR A 1 88 ? -1.100 0.362 1.454 1.00 95.62 88 TYR A CA 1
ATOM 687 C C . TYR A 1 88 ? -0.870 -1.156 1.367 1.00 95.62 88 TYR A C 1
ATOM 689 O O . TYR A 1 88 ? 0.266 -1.616 1.313 1.00 95.62 88 TYR A O 1
ATOM 697 N N . PHE A 1 89 ? -1.947 -1.946 1.346 1.00 95.56 89 PHE A N 1
ATOM 698 C CA . PHE A 1 89 ? -1.831 -3.404 1.259 1.00 95.56 89 PHE A CA 1
ATOM 699 C C . PHE A 1 89 ? -1.532 -3.878 -0.163 1.00 95.56 89 PHE A C 1
ATOM 701 O O . PHE A 1 89 ? -0.790 -4.840 -0.325 1.00 95.56 89 PHE A O 1
ATOM 708 N N . ALA A 1 90 ? -2.020 -3.171 -1.184 1.00 94.69 90 ALA A N 1
ATOM 709 C CA . ALA A 1 90 ? -1.705 -3.493 -2.569 1.00 94.69 90 ALA A CA 1
ATOM 710 C C . ALA A 1 90 ? -0.210 -3.342 -2.871 1.00 94.69 90 ALA A C 1
ATOM 712 O O . ALA A 1 90 ? 0.371 -4.225 -3.488 1.00 94.69 90 ALA A O 1
ATOM 713 N N . ALA A 1 91 ? 0.445 -2.289 -2.370 1.00 94.19 91 ALA A N 1
ATOM 714 C CA . ALA A 1 91 ? 1.895 -2.129 -2.503 1.00 94.19 91 ALA A CA 1
ATOM 715 C C . ALA A 1 91 ? 2.672 -3.339 -1.960 1.00 94.19 91 ALA A C 1
ATOM 717 O O . ALA A 1 91 ? 3.676 -3.740 -2.549 1.00 94.19 91 ALA A O 1
ATOM 718 N N . ARG A 1 92 ? 2.188 -3.930 -0.858 1.00 93.25 92 ARG A N 1
ATOM 719 C CA . ARG A 1 92 ? 2.777 -5.122 -0.237 1.00 93.25 92 ARG A CA 1
ATOM 720 C C . ARG A 1 92 ? 2.543 -6.386 -1.058 1.00 93.25 92 ARG A C 1
ATOM 722 O O . ARG A 1 92 ? 3.460 -7.185 -1.175 1.00 93.25 92 ARG A O 1
ATOM 729 N N . GLU A 1 93 ? 1.359 -6.565 -1.641 1.00 92.31 93 GLU A N 1
ATOM 730 C CA . GLU A 1 93 ? 1.115 -7.681 -2.569 1.00 92.31 93 GLU A CA 1
ATOM 731 C C . GLU A 1 93 ? 1.999 -7.569 -3.815 1.00 92.31 93 GLU A C 1
ATOM 733 O O . GLU A 1 93 ? 2.626 -8.542 -4.229 1.00 92.31 93 GLU A O 1
ATOM 738 N N . LEU A 1 94 ? 2.111 -6.362 -4.372 1.00 91.50 94 LEU A N 1
ATOM 739 C CA . LEU A 1 94 ? 2.941 -6.080 -5.541 1.00 91.50 94 LEU A CA 1
ATOM 740 C C . LEU A 1 94 ? 4.434 -6.291 -5.278 1.00 91.50 94 LEU A C 1
ATOM 742 O O . LEU A 1 94 ? 5.164 -6.626 -6.206 1.00 91.50 94 LEU A O 1
ATOM 746 N N . MET A 1 95 ? 4.882 -6.140 -4.028 1.00 92.50 95 MET A N 1
ATOM 747 C CA . MET A 1 95 ? 6.271 -6.378 -3.626 1.00 92.50 95 MET A CA 1
ATOM 748 C C . MET A 1 95 ? 6.747 -7.791 -3.964 1.00 92.50 95 MET A C 1
ATOM 750 O O . MET A 1 95 ? 7.901 -7.963 -4.335 1.00 92.50 95 MET A O 1
ATOM 754 N N . VAL A 1 96 ? 5.860 -8.789 -3.896 1.00 89.88 96 VAL A N 1
ATOM 755 C CA . VAL A 1 96 ? 6.200 -10.196 -4.164 1.00 89.88 96 VAL A CA 1
ATOM 756 C C . VAL A 1 96 ? 6.653 -10.416 -5.614 1.00 89.88 96 VAL A C 1
ATOM 758 O O . VAL A 1 96 ? 7.458 -11.304 -5.873 1.00 89.88 96 VAL A O 1
ATOM 761 N N . GLY A 1 97 ? 6.151 -9.612 -6.556 1.00 87.62 97 GLY A N 1
ATOM 762 C CA . GLY A 1 97 ? 6.486 -9.691 -7.983 1.00 87.62 97 GLY A CA 1
ATOM 763 C C . GLY A 1 97 ? 7.258 -8.483 -8.515 1.00 87.62 97 GLY A C 1
ATOM 764 O O . GLY A 1 97 ? 7.282 -8.279 -9.728 1.00 87.62 97 GLY A O 1
ATOM 765 N N . ALA A 1 98 ? 7.811 -7.647 -7.635 1.00 90.56 98 ALA A N 1
ATOM 766 C CA . ALA A 1 98 ? 8.564 -6.458 -8.016 1.00 90.56 98 ALA A CA 1
ATOM 767 C C . ALA A 1 98 ? 10.069 -6.751 -8.051 1.00 90.56 98 ALA A C 1
ATOM 769 O O . ALA A 1 98 ? 10.617 -7.322 -7.111 1.00 90.56 98 ALA A O 1
ATOM 770 N N . ASP A 1 99 ? 10.744 -6.276 -9.096 1.00 90.81 99 ASP A N 1
ATOM 771 C CA . ASP A 1 99 ? 12.207 -6.315 -9.195 1.00 90.81 99 ASP A CA 1
ATOM 772 C C . ASP A 1 99 ? 12.841 -5.133 -8.443 1.00 90.81 99 ASP A C 1
ATOM 774 O O . ASP A 1 99 ? 13.971 -5.213 -7.962 1.00 90.81 99 ASP A O 1
ATOM 778 N N . ILE A 1 100 ? 12.109 -4.015 -8.339 1.00 91.25 100 ILE A N 1
ATOM 779 C CA . ILE A 1 100 ? 12.533 -2.811 -7.620 1.00 91.25 100 ILE A CA 1
ATOM 780 C C . ILE A 1 100 ? 11.493 -2.455 -6.557 1.00 91.25 100 ILE A C 1
ATOM 782 O O . ILE A 1 100 ? 10.327 -2.194 -6.854 1.00 91.25 100 ILE A O 1
ATOM 786 N N . VAL A 1 101 ? 11.934 -2.376 -5.304 1.00 92.75 101 VAL A N 1
ATOM 787 C CA . VAL A 1 101 ? 11.100 -1.964 -4.171 1.00 92.75 101 VAL A CA 1
ATOM 788 C C . VAL A 1 101 ? 11.665 -0.677 -3.590 1.00 92.75 101 VAL A C 1
ATOM 790 O O . VAL A 1 101 ? 12.765 -0.662 -3.038 1.00 92.75 101 VAL A O 1
ATOM 793 N N . PHE A 1 102 ? 10.905 0.411 -3.681 1.00 93.31 102 PHE A N 1
ATOM 794 C CA . PHE A 1 102 ? 11.223 1.635 -2.954 1.00 93.31 102 PHE A CA 1
ATOM 795 C C . PHE A 1 102 ? 10.623 1.548 -1.556 1.00 93.31 102 PHE A C 1
ATOM 797 O O . PHE A 1 102 ? 9.433 1.284 -1.406 1.00 93.31 102 PHE A O 1
ATOM 804 N N . CYS A 1 103 ? 11.426 1.777 -0.523 1.00 93.88 103 CYS A N 1
ATOM 805 C CA . CYS A 1 103 ? 10.946 1.848 0.851 1.00 93.88 103 CYS A CA 1
ATOM 806 C C . CYS A 1 103 ? 11.753 2.879 1.652 1.00 93.88 103 CYS A C 1
ATOM 808 O O . CYS A 1 103 ? 12.902 3.165 1.299 1.00 93.88 103 CYS A O 1
ATOM 810 N N . PRO A 1 104 ? 11.182 3.470 2.715 1.00 93.25 104 PRO A N 1
ATOM 811 C CA . PRO A 1 104 ? 11.926 4.376 3.574 1.00 93.25 104 PRO A CA 1
ATOM 812 C C . PRO A 1 104 ? 12.904 3.600 4.469 1.00 93.25 104 PRO A C 1
ATOM 814 O O . PRO A 1 104 ? 12.678 2.438 4.804 1.00 93.25 104 PRO A O 1
ATOM 817 N N . TYR A 1 105 ? 13.987 4.252 4.900 1.00 94.25 105 TYR A N 1
ATOM 818 C CA . TYR A 1 105 ? 15.087 3.596 5.623 1.00 94.25 105 TYR A CA 1
ATOM 819 C C . TYR A 1 105 ? 14.658 2.828 6.879 1.00 94.25 105 TYR A C 1
ATOM 821 O O . TYR A 1 105 ? 15.233 1.789 7.192 1.00 94.25 105 TYR A O 1
ATOM 829 N N . ASN A 1 106 ? 13.632 3.298 7.588 1.00 92.06 106 ASN A N 1
ATOM 830 C CA . ASN A 1 106 ? 13.130 2.623 8.783 1.00 92.06 106 ASN A CA 1
ATOM 831 C C . ASN A 1 106 ? 12.584 1.213 8.498 1.00 92.06 106 ASN A C 1
ATOM 833 O O . ASN A 1 106 ? 12.655 0.374 9.384 1.00 92.06 106 ASN A O 1
ATOM 837 N N . TYR A 1 107 ? 12.117 0.917 7.280 1.00 92.50 107 TYR A N 1
ATOM 838 C CA . TYR A 1 107 ? 11.653 -0.429 6.907 1.00 92.50 107 TYR A CA 1
ATOM 839 C C . TYR A 1 107 ? 12.806 -1.436 6.801 1.00 92.50 107 TYR A C 1
ATOM 841 O O . TYR A 1 107 ? 12.573 -2.635 6.897 1.00 92.50 107 TYR A O 1
ATOM 849 N N . LEU A 1 108 ? 14.041 -0.957 6.612 1.00 90.62 108 LEU A N 1
ATOM 850 C CA . LEU A 1 108 ? 15.243 -1.792 6.547 1.00 90.62 108 LEU A CA 1
ATOM 851 C C . LEU A 1 108 ? 15.958 -1.890 7.897 1.00 90.62 108 LEU A C 1
ATOM 853 O O . LEU A 1 108 ? 16.573 -2.911 8.197 1.00 90.62 108 LEU A O 1
ATOM 857 N N . LEU A 1 109 ? 15.913 -0.811 8.684 1.00 93.31 109 LEU A N 1
ATOM 858 C CA . LEU A 1 109 ? 16.683 -0.681 9.921 1.00 93.31 109 LEU A CA 1
ATOM 859 C C . LEU A 1 109 ? 15.942 -1.188 11.160 1.00 93.31 109 LEU A C 1
ATOM 861 O O . LEU A 1 109 ? 16.594 -1.682 12.074 1.00 93.31 109 LEU A O 1
ATOM 865 N N . ASP A 1 110 ? 14.616 -1.052 11.211 1.00 94.12 110 ASP A N 1
ATOM 866 C CA . ASP A 1 110 ? 13.807 -1.519 12.339 1.00 94.12 110 ASP A CA 1
ATOM 867 C C . ASP A 1 110 ? 13.420 -2.994 12.127 1.00 94.12 110 ASP A C 1
ATOM 869 O O . ASP A 1 110 ? 12.646 -3.283 11.207 1.00 94.12 110 ASP A O 1
ATOM 873 N N . PRO A 1 111 ? 13.916 -3.936 12.957 1.00 91.81 111 PRO A N 1
ATOM 874 C CA . PRO A 1 111 ? 13.630 -5.359 12.791 1.00 91.81 111 PRO A CA 1
ATOM 875 C C . PRO A 1 111 ? 12.135 -5.683 12.836 1.00 91.81 111 PRO A C 1
ATOM 877 O O . PRO A 1 111 ? 11.677 -6.540 12.087 1.00 91.81 111 PRO A O 1
ATOM 880 N N . GLN A 1 112 ? 11.353 -4.973 13.655 1.00 91.12 112 GLN A N 1
ATOM 881 C CA . GLN A 1 112 ? 9.922 -5.243 13.795 1.00 91.12 112 GLN A CA 1
ATOM 882 C C . GLN A 1 112 ? 9.163 -4.838 12.530 1.00 91.12 112 GLN A C 1
ATOM 884 O O . GLN A 1 112 ? 8.301 -5.575 12.047 1.00 91.12 112 GLN A O 1
ATOM 889 N N . ILE A 1 113 ? 9.492 -3.671 11.967 1.00 89.06 113 ILE A N 1
ATOM 890 C CA . ILE A 1 113 ? 8.887 -3.210 10.712 1.00 89.06 113 ILE A CA 1
ATOM 891 C C . ILE A 1 113 ? 9.315 -4.133 9.574 1.00 89.06 113 ILE A C 1
ATOM 893 O O . ILE A 1 113 ? 8.468 -4.579 8.797 1.00 89.06 113 ILE A O 1
ATOM 897 N N . ARG A 1 114 ? 10.606 -4.453 9.515 1.00 89.44 114 ARG A N 1
ATOM 898 C CA . ARG A 1 114 ? 11.202 -5.322 8.508 1.00 89.44 114 ARG A CA 1
ATOM 899 C C . ARG A 1 114 ? 10.514 -6.692 8.451 1.00 89.44 114 ARG A C 1
ATOM 901 O O . ARG A 1 114 ? 9.999 -7.080 7.401 1.00 89.44 114 ARG A O 1
ATOM 908 N N . GLU A 1 115 ? 10.393 -7.362 9.596 1.00 88.88 115 GLU A N 1
ATOM 909 C C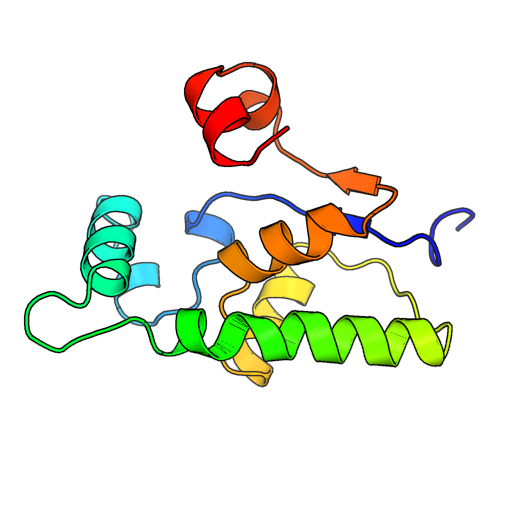A . GLU A 1 115 ? 9.680 -8.639 9.722 1.00 88.88 115 GLU A CA 1
ATOM 910 C C . GLU A 1 115 ? 8.208 -8.512 9.311 1.00 88.88 115 GLU A C 1
ATOM 912 O O . GLU A 1 115 ? 7.681 -9.366 8.594 1.00 88.88 115 GLU A O 1
ATOM 917 N N . SER A 1 116 ? 7.545 -7.414 9.695 1.00 84.81 116 SER A N 1
ATOM 918 C CA . SER A 1 116 ? 6.125 -7.203 9.395 1.00 84.81 116 SER A CA 1
ATOM 919 C C . SER A 1 116 ? 5.825 -7.075 7.902 1.00 84.81 116 SER A C 1
ATOM 921 O O . SER A 1 116 ? 4.718 -7.421 7.479 1.00 84.81 116 SER A O 1
ATOM 923 N N . VAL A 1 117 ? 6.778 -6.573 7.109 1.00 82.56 117 VAL A N 1
ATOM 924 C CA . VAL A 1 117 ? 6.646 -6.398 5.655 1.00 82.56 117 VAL A CA 1
ATOM 925 C C . VAL A 1 117 ? 7.330 -7.533 4.884 1.00 82.56 117 VAL A C 1
ATOM 927 O O . VAL A 1 117 ? 7.130 -7.630 3.681 1.00 82.56 117 VAL A O 1
ATOM 930 N N . SER A 1 118 ? 8.006 -8.452 5.582 1.00 77.94 118 SER A N 1
ATOM 931 C CA . SER A 1 118 ? 8.696 -9.617 5.011 1.00 77.94 118 SER A CA 1
ATOM 932 C C . SER A 1 118 ? 9.844 -9.239 4.068 1.00 77.94 118 SER A C 1
ATOM 934 O O . SER A 1 118 ? 9.985 -9.819 2.992 1.00 77.94 118 SER A O 1
ATOM 936 N N . ILE A 1 119 ? 10.650 -8.257 4.487 1.00 64.50 119 ILE A N 1
ATOM 937 C CA . ILE A 1 119 ? 11.885 -7.797 3.815 1.00 64.50 119 ILE A CA 1
ATOM 938 C C . ILE A 1 119 ? 13.101 -8.106 4.698 1.00 64.50 119 ILE A C 1
ATOM 940 O O . ILE A 1 119 ? 12.907 -8.361 5.900 1.00 64.50 119 ILE A O 1
#

pLDDT: mean 89.46, std 7.72, range [59.47, 97.12]

InterPro domains:
  IPR010614 RAD3-like helicase, DEAD [PF06733] (5-118)
  IPR014013 Helicase superfamily 1/2, ATP-binding domain, DinG/Rad3-type [PS51193] (1-119)
  IPR027417 P-loop containing nucleoside triphosphate hydrolase [G3DSA:3.40.50.300] (1-119)
  IPR045028 Helicase superfamily 1/2, DinG/Rad3-like [PTHR11472] (2-117)

Radius of gyration: 14.6 Å; chains: 1; bounding box: 36×22×38 Å

Sequence (119 aa):
TAYSTVPMTILSSRDHTCIHPVVSNSVSNRNEMCVELLEGKQGKSCLYYHGVHKLSEHHALQSAHRMYQAWDIEDLVSLGKRLRACAYFAARELMVGADIVFCPYNYLLDPQIRESVSI